Protein AF-A0A1E4LG45-F1 (afdb_monomer_lite)

Secondary structure (DSSP, 8-state):
--EEE---S--TTS-HHHHHTT-EEEETTTEEEEEEE-SSSEEEEEE-TTS-HHHHHHHHHHH-TT--EEEE-----

Radius of gyration: 11.43 Å; chains: 1; bounding box: 27×32×25 Å

pLDDT: mean 91.46, std 8.94, range [42.56, 97.0]

Structure (mmCIF, N/CA/C/O backbone):
data_AF-A0A1E4LG45-F1
#
_entry.id   AF-A0A1E4LG45-F1
#
loop_
_atom_site.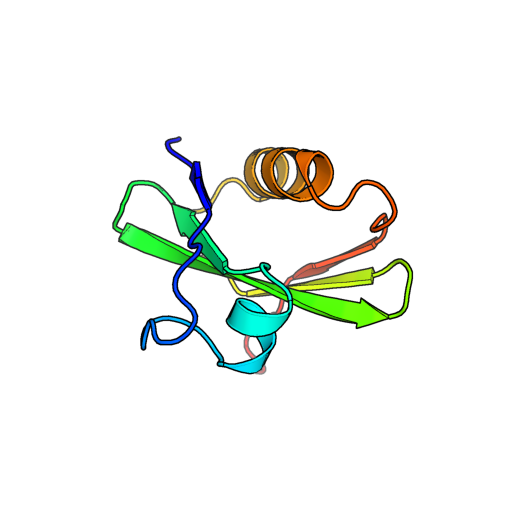group_PDB
_atom_site.id
_atom_site.type_symbol
_atom_site.label_atom_id
_atom_site.label_alt_id
_atom_site.label_comp_id
_atom_site.label_asym_id
_atom_site.label_entity_id
_atom_site.label_seq_id
_atom_site.pdbx_PDB_ins_code
_atom_site.Cartn_x
_atom_site.Cartn_y
_atom_site.Cartn_z
_atom_site.occupancy
_atom_site.B_iso_or_equiv
_atom_site.auth_seq_id
_atom_site.auth_comp_id
_atom_site.auth_asym_id
_atom_site.auth_atom_id
_atom_site.pdbx_PDB_model_num
ATOM 1 N N . MET A 1 1 ? -3.387 -1.197 16.492 1.00 84.94 1 MET A N 1
ATOM 2 C CA . MET A 1 1 ? -4.021 -1.058 15.172 1.00 84.94 1 MET A CA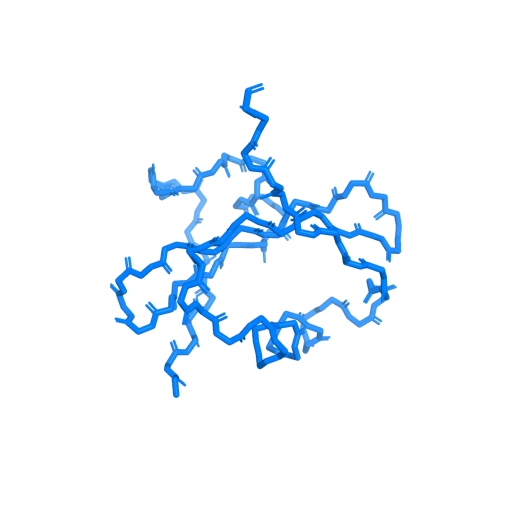 1
ATOM 3 C C . MET A 1 1 ? -3.806 -2.346 14.393 1.00 84.94 1 MET A C 1
ATOM 5 O O . MET A 1 1 ? -2.717 -2.910 14.456 1.00 84.94 1 MET A O 1
ATOM 9 N N . LYS A 1 2 ? -4.831 -2.854 13.713 1.00 91.56 2 LYS A N 1
ATOM 10 C CA . LYS A 1 2 ? -4.731 -3.987 12.791 1.00 91.56 2 LYS A CA 1
ATOM 11 C C . LYS A 1 2 ? -4.491 -3.434 11.391 1.00 91.56 2 LYS A C 1
ATOM 13 O O . LYS A 1 2 ? -5.278 -2.635 10.902 1.00 91.56 2 LYS A O 1
ATOM 18 N N . ILE A 1 3 ? -3.411 -3.863 10.748 1.00 94.62 3 ILE A N 1
ATOM 19 C CA . ILE A 1 3 ? -3.065 -3.452 9.387 1.00 94.62 3 ILE A CA 1
ATOM 20 C C . ILE A 1 3 ? -3.104 -4.698 8.513 1.00 94.62 3 ILE A C 1
ATOM 22 O O . ILE A 1 3 ? -2.326 -5.629 8.724 1.00 94.62 3 ILE A O 1
ATOM 26 N N . GLN A 1 4 ? -4.003 -4.722 7.536 1.00 95.19 4 GLN A N 1
ATOM 27 C CA . GLN A 1 4 ? -4.114 -5.817 6.583 1.00 95.19 4 GLN A CA 1
ATOM 28 C C . GLN A 1 4 ? -3.753 -5.321 5.187 1.00 95.19 4 GLN A C 1
ATOM 30 O O . GLN A 1 4 ? -4.375 -4.394 4.682 1.00 95.19 4 GLN A O 1
ATOM 35 N N . ARG A 1 5 ? -2.779 -5.958 4.536 1.00 95.75 5 ARG A N 1
ATOM 36 C CA . ARG A 1 5 ? -2.522 -5.731 3.110 1.00 95.75 5 ARG A CA 1
ATOM 37 C C . ARG A 1 5 ? -3.599 -6.430 2.284 1.00 95.75 5 ARG A C 1
ATOM 39 O O . ARG A 1 5 ? -3.986 -7.556 2.596 1.00 95.75 5 ARG A O 1
ATOM 46 N N . ILE A 1 6 ? -4.091 -5.759 1.255 1.00 95.69 6 ILE A N 1
ATOM 47 C CA . ILE A 1 6 ? -5.087 -6.302 0.338 1.00 95.69 6 ILE A CA 1
ATOM 48 C C . ILE A 1 6 ? -4.365 -6.859 -0.886 1.00 95.69 6 ILE A C 1
ATOM 50 O O . ILE A 1 6 ? -3.728 -6.120 -1.631 1.00 95.69 6 ILE A O 1
ATOM 54 N N . ASP A 1 7 ? -4.485 -8.171 -1.087 1.00 92.50 7 ASP A N 1
ATOM 55 C CA . ASP A 1 7 ? -3.889 -8.880 -2.229 1.00 92.50 7 ASP A CA 1
ATOM 56 C C . ASP A 1 7 ? -4.872 -9.057 -3.403 1.00 92.50 7 ASP A C 1
ATOM 58 O O . ASP A 1 7 ? -4.522 -9.616 -4.441 1.00 92.50 7 ASP A O 1
ATOM 62 N N . SER A 1 8 ? -6.117 -8.593 -3.252 1.00 91.94 8 SER A N 1
ATOM 63 C CA . SER A 1 8 ? -7.101 -8.589 -4.337 1.00 91.94 8 SER A CA 1
ATOM 64 C C . SER A 1 8 ? -6.731 -7.551 -5.393 1.00 91.94 8 SER A C 1
ATOM 66 O O . SER A 1 8 ? -6.351 -6.436 -5.059 1.00 91.94 8 SER A O 1
ATOM 68 N N . TYR A 1 9 ? -6.920 -7.884 -6.670 1.00 91.94 9 TYR A N 1
ATOM 69 C CA . TYR A 1 9 ? -6.770 -6.937 -7.782 1.00 91.94 9 TYR A CA 1
ATOM 70 C C . TYR A 1 9 ? -8.084 -6.252 -8.187 1.00 91.94 9 TYR A C 1
ATOM 72 O O . TYR A 1 9 ? -8.088 -5.443 -9.108 1.00 91.94 9 TYR A O 1
ATOM 80 N N . VAL A 1 10 ? -9.200 -6.588 -7.531 1.00 92.44 10 VAL A N 1
ATOM 81 C CA . VAL A 1 10 ? -10.558 -6.148 -7.909 1.00 92.44 10 VAL A CA 1
ATOM 82 C C . VAL A 1 10 ? -11.357 -5.602 -6.719 1.00 92.44 10 VAL A C 1
ATOM 84 O O . VAL A 1 10 ? -12.578 -5.720 -6.662 1.00 92.44 10 VAL A O 1
ATOM 87 N N . ASP A 1 11 ? -10.671 -5.036 -5.728 1.00 93.38 11 ASP A N 1
ATOM 88 C CA . ASP A 1 11 ? -11.307 -4.445 -4.550 1.00 93.38 11 ASP A CA 1
ATOM 89 C C . ASP A 1 11 ? -11.745 -3.001 -4.834 1.00 93.38 11 ASP A C 1
ATOM 91 O O . ASP A 1 11 ? -10.918 -2.116 -5.020 1.00 93.38 11 ASP A O 1
ATOM 95 N N . ASN A 1 12 ? -13.055 -2.756 -4.861 1.00 93.56 12 ASN A N 1
ATOM 96 C CA . ASN A 1 12 ? -13.628 -1.455 -5.223 1.00 93.56 12 ASN A CA 1
ATOM 97 C C . ASN A 1 12 ? -13.366 -0.331 -4.204 1.00 93.56 12 ASN A C 1
ATOM 99 O O . ASN A 1 12 ? -13.719 0.815 -4.473 1.00 93.56 12 ASN A O 1
ATOM 103 N N . ARG A 1 13 ? -12.772 -0.640 -3.045 1.00 93.50 13 ARG A N 1
ATOM 104 C CA . ARG A 1 13 ? -12.346 0.361 -2.057 1.00 93.50 13 ARG A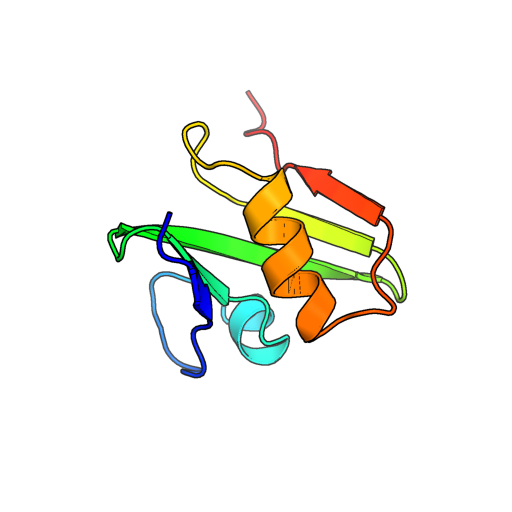 CA 1
ATOM 105 C C . ARG A 1 13 ? -11.044 1.057 -2.450 1.00 93.50 13 ARG A C 1
ATOM 107 O O . ARG A 1 13 ? -10.660 2.015 -1.785 1.00 93.50 13 ARG A O 1
ATOM 114 N N . PHE A 1 14 ? -10.363 0.559 -3.481 1.00 95.31 14 PHE A N 1
ATOM 115 C CA . PHE A 1 14 ? -9.045 1.016 -3.892 1.00 95.31 14 PHE A CA 1
ATOM 116 C C . PHE A 1 14 ? -8.987 1.294 -5.391 1.00 95.31 14 PHE A C 1
ATOM 118 O O . PHE A 1 14 ? -9.671 0.660 -6.194 1.00 95.31 14 PHE A O 1
ATOM 125 N N . GLU A 1 15 ? -8.091 2.196 -5.773 1.00 94.00 15 GLU A N 1
ATOM 126 C CA . GLU A 1 15 ? -7.750 2.427 -7.173 1.00 94.00 15 GLU A CA 1
ATOM 127 C C . GLU A 1 15 ? -7.062 1.195 -7.787 1.00 94.00 15 GLU A C 1
ATOM 129 O O . GLU A 1 15 ? -6.165 0.592 -7.189 1.00 94.00 15 GLU A O 1
ATOM 134 N N . GLU A 1 16 ? -7.408 0.854 -9.031 1.00 95.50 16 GLU A N 1
ATOM 135 C CA . GLU A 1 16 ? -6.846 -0.316 -9.728 1.00 95.50 16 GLU A CA 1
ATOM 136 C C . GLU A 1 16 ? -5.310 -0.260 -9.801 1.00 95.50 16 GLU A C 1
ATOM 138 O O . GLU A 1 16 ? -4.619 -1.271 -9.646 1.00 95.50 16 GLU A O 1
ATOM 143 N N . VAL A 1 17 ? -4.755 0.940 -9.997 1.00 95.62 17 VAL A N 1
ATOM 144 C CA . VAL A 1 17 ? -3.304 1.154 -10.027 1.00 95.62 17 VAL A CA 1
ATOM 145 C C . VAL A 1 17 ? -2.651 0.851 -8.676 1.00 95.62 17 VAL A C 1
ATOM 147 O O . VAL A 1 17 ? -1.584 0.239 -8.646 1.00 95.62 17 VAL A O 1
ATOM 150 N N . VAL A 1 18 ? -3.308 1.193 -7.565 1.00 96.62 18 VAL A N 1
ATOM 151 C CA . VAL A 1 18 ? -2.819 0.921 -6.206 1.00 96.62 18 VAL A CA 1
ATOM 152 C C . VAL A 1 18 ? -2.833 -0.581 -5.933 1.00 96.62 18 VAL A C 1
ATOM 154 O O . VAL A 1 18 ? -1.859 -1.117 -5.400 1.00 96.62 18 VAL A O 1
ATOM 157 N N . LEU A 1 19 ? -3.889 -1.285 -6.353 1.00 96.38 19 LEU A N 1
ATOM 158 C CA . LEU A 1 19 ? -3.976 -2.743 -6.223 1.00 96.38 19 LEU A CA 1
ATOM 159 C C . LEU A 1 19 ? -2.871 -3.444 -7.023 1.00 96.38 19 LEU A C 1
ATOM 161 O O . LEU A 1 19 ? -2.184 -4.320 -6.500 1.00 96.38 19 LEU A O 1
ATOM 165 N N . LYS A 1 20 ? -2.621 -3.008 -8.265 1.00 94.44 20 LYS A N 1
ATOM 166 C CA . LYS A 1 20 ? -1.532 -3.529 -9.114 1.00 94.44 20 LYS A CA 1
ATOM 167 C C . LYS A 1 20 ? -0.138 -3.278 -8.534 1.00 94.44 20 LYS A C 1
ATOM 169 O O . LYS A 1 20 ? 0.752 -4.105 -8.706 1.00 94.44 20 LYS A O 1
ATOM 174 N N . GLN A 1 21 ? 0.052 -2.157 -7.844 1.00 94.88 21 GLN A N 1
ATOM 175 C CA . GLN A 1 21 ? 1.288 -1.833 -7.125 1.00 94.88 21 GLN A CA 1
ATOM 176 C C . GLN A 1 21 ? 1.385 -2.529 -5.759 1.00 94.88 21 GLN A C 1
ATOM 178 O O . GLN A 1 21 ? 2.399 -2.404 -5.072 1.00 94.88 21 GLN A O 1
ATOM 183 N N . HIS A 1 22 ? 0.344 -3.266 -5.358 1.00 95.06 22 HIS A N 1
ATOM 184 C CA . HIS A 1 22 ? 0.184 -3.844 -4.030 1.00 95.06 22 HIS A CA 1
ATOM 185 C C . HIS A 1 22 ? 0.350 -2.829 -2.884 1.00 95.06 22 HIS A C 1
ATOM 187 O O . HIS A 1 22 ? 0.908 -3.149 -1.825 1.00 95.06 22 HIS A O 1
ATOM 193 N N . GLY A 1 23 ? -0.130 -1.608 -3.120 1.00 95.88 23 GLY A N 1
ATOM 194 C CA . GLY A 1 23 ? -0.153 -0.503 -2.169 1.00 95.88 23 GLY A CA 1
ATOM 195 C C . GLY A 1 23 ? -1.458 -0.395 -1.376 1.00 95.88 23 GLY A C 1
ATOM 196 O O . GLY A 1 23 ? -1.668 0.609 -0.709 1.00 95.88 23 GLY A O 1
ATOM 197 N N . ALA A 1 24 ? -2.353 -1.380 -1.461 1.00 96.88 24 ALA A N 1
ATOM 198 C CA . ALA A 1 24 ? -3.654 -1.351 -0.798 1.00 96.88 24 ALA A CA 1
ATOM 199 C C . ALA A 1 24 ? -3.589 -1.955 0.615 1.00 96.88 24 ALA A C 1
ATOM 201 O O . ALA A 1 24 ? -3.168 -3.102 0.794 1.00 96.88 24 ALA A O 1
ATOM 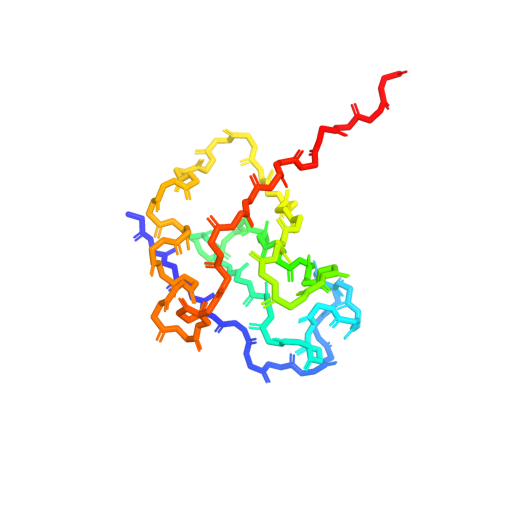202 N N . PHE A 1 25 ? -4.035 -1.192 1.613 1.00 95.69 25 PHE A N 1
ATOM 203 C CA . PHE A 1 25 ? -4.094 -1.602 3.014 1.00 95.69 25 PHE A CA 1
ATOM 204 C C . PHE A 1 25 ? -5.453 -1.260 3.623 1.00 95.69 25 PHE A C 1
ATOM 206 O O . PHE A 1 25 ? -6.056 -0.242 3.303 1.00 95.69 25 PHE A O 1
ATOM 213 N N . LEU A 1 26 ? -5.931 -2.108 4.526 1.00 95.25 26 LEU A N 1
ATOM 214 C CA . LEU A 1 26 ? -7.145 -1.911 5.303 1.00 95.25 26 LEU A CA 1
ATOM 215 C C . LEU A 1 26 ? -6.775 -1.830 6.784 1.00 95.25 26 LEU A C 1
ATOM 217 O O . LEU A 1 26 ? -6.146 -2.744 7.328 1.00 95.25 26 LEU A O 1
ATOM 221 N N . ILE A 1 27 ? -7.150 -0.721 7.411 1.00 94.50 27 ILE A N 1
ATOM 222 C CA . ILE A 1 27 ? -6.820 -0.386 8.792 1.00 94.50 27 ILE A CA 1
ATOM 223 C C . ILE A 1 27 ? -8.031 -0.662 9.676 1.00 94.50 27 ILE A C 1
ATOM 225 O O . ILE A 1 27 ? -9.136 -0.204 9.378 1.00 94.50 27 ILE A O 1
ATOM 229 N N . ASP A 1 28 ? -7.824 -1.447 10.734 1.00 93.31 28 ASP A N 1
ATOM 230 C CA . ASP A 1 28 ? -8.860 -1.882 11.679 1.00 93.31 28 ASP A CA 1
ATOM 231 C C . ASP A 1 28 ? -10.118 -2.416 10.968 1.00 93.31 28 ASP A C 1
ATOM 233 O O . ASP A 1 28 ? -11.253 -2.131 11.344 1.00 93.31 28 ASP A O 1
ATOM 237 N N . ASP A 1 29 ? -9.897 -3.164 9.879 1.00 91.62 29 ASP A N 1
ATOM 238 C CA . ASP A 1 29 ? -10.924 -3.746 9.001 1.00 91.62 29 ASP A CA 1
ATOM 239 C C . ASP A 1 29 ? -11.910 -2.735 8.373 1.00 91.62 29 ASP A C 1
ATOM 241 O O . ASP A 1 29 ? -12.870 -3.134 7.712 1.00 91.62 29 ASP A O 1
ATOM 245 N N . THR A 1 30 ? -11.653 -1.434 8.530 1.00 91.94 30 THR A N 1
ATOM 246 C CA . THR A 1 30 ? -12.624 -0.365 8.266 1.00 91.94 30 THR A CA 1
ATOM 247 C C . THR A 1 30 ? -12.080 0.671 7.293 1.00 91.94 30 THR A C 1
ATOM 249 O O . THR A 1 30 ? -12.712 0.944 6.273 1.00 91.94 30 THR A O 1
ATOM 252 N N . TYR A 1 31 ? -10.906 1.237 7.574 1.00 93.50 31 TYR A N 1
ATOM 253 C CA . TYR A 1 31 ? -10.411 2.402 6.847 1.00 93.50 31 TYR A CA 1
ATOM 254 C C . TYR A 1 31 ? -9.463 1.985 5.718 1.00 93.50 31 TYR A C 1
ATOM 256 O O . TYR A 1 31 ? -8.423 1.377 5.993 1.00 93.50 31 TYR A O 1
ATOM 264 N N . PRO A 1 32 ? -9.787 2.279 4.446 1.00 94.25 32 PRO A N 1
ATOM 265 C CA . PRO A 1 32 ? -8.861 2.049 3.351 1.00 94.25 32 PRO A CA 1
ATOM 266 C C . PRO A 1 32 ? -7.674 3.015 3.450 1.00 94.25 32 PRO A C 1
ATOM 268 O O . PRO A 1 32 ? -7.814 4.192 3.783 1.00 94.25 32 PRO A O 1
ATOM 271 N N . CYS A 1 33 ? -6.493 2.492 3.157 1.00 95.62 33 CYS A N 1
ATOM 272 C CA . CYS A 1 33 ? -5.247 3.228 3.063 1.00 95.62 33 CYS A CA 1
ATOM 273 C C . CYS A 1 33 ? -4.544 2.845 1.761 1.00 95.62 33 CYS A C 1
ATOM 275 O O . CYS A 1 33 ? -4.278 1.667 1.505 1.00 95.62 33 CYS A O 1
ATOM 277 N N . GLN A 1 34 ? -4.261 3.840 0.930 1.00 96.50 34 GLN A N 1
ATOM 278 C CA . GLN A 1 34 ? -3.687 3.655 -0.392 1.00 96.50 34 GLN A CA 1
ATOM 279 C C . GLN A 1 34 ? -2.268 4.203 -0.432 1.00 96.50 34 GLN A C 1
ATOM 281 O O . GLN A 1 34 ? -2.043 5.371 -0.129 1.00 96.50 34 GLN A O 1
ATOM 286 N N . PHE A 1 35 ? -1.330 3.381 -0.885 1.00 96.69 35 PHE A N 1
ATOM 287 C CA . PHE A 1 35 ? 0.007 3.799 -1.276 1.00 96.69 35 PHE A CA 1
ATOM 288 C C . PHE A 1 35 ? 0.084 3.816 -2.795 1.00 96.69 35 PHE A C 1
ATOM 290 O O . PHE A 1 35 ? 0.186 2.772 -3.439 1.00 96.69 35 PHE A O 1
ATOM 297 N N . PHE A 1 36 ? 0.051 5.011 -3.368 1.00 96.69 36 PHE A N 1
ATOM 298 C CA . PHE A 1 3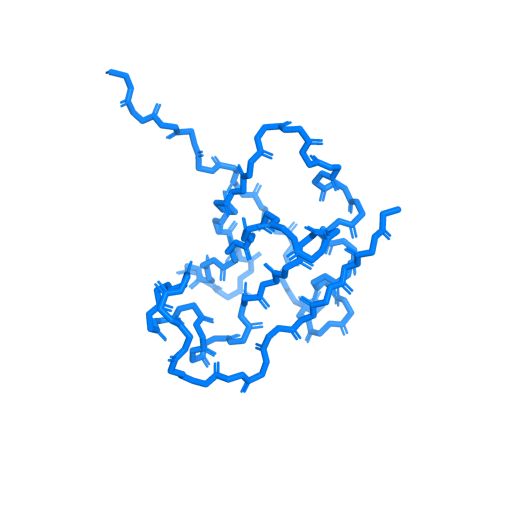6 ? 0.318 5.211 -4.781 1.00 96.69 36 PHE A CA 1
ATOM 299 C C . PHE A 1 36 ? 1.813 5.452 -4.980 1.00 96.69 36 PHE A C 1
ATOM 301 O O . PHE A 1 36 ? 2.332 6.513 -4.637 1.00 96.69 36 PHE A O 1
ATOM 308 N N . ILE A 1 37 ? 2.517 4.462 -5.521 1.00 95.50 37 ILE A N 1
ATOM 309 C CA . ILE A 1 37 ? 3.942 4.573 -5.833 1.00 95.50 37 ILE A CA 1
ATOM 310 C C . ILE A 1 37 ? 4.072 5.442 -7.086 1.00 95.50 37 ILE A C 1
ATOM 312 O O . ILE A 1 37 ? 3.682 5.028 -8.181 1.00 95.50 37 ILE A O 1
ATOM 316 N N . CYS A 1 38 ? 4.590 6.658 -6.912 1.00 94.44 38 CYS A N 1
ATOM 317 C CA . CYS A 1 38 ? 4.704 7.649 -7.980 1.00 94.44 38 CYS A CA 1
ATOM 318 C C . CYS A 1 38 ? 6.084 7.649 -8.656 1.00 94.44 38 CYS A C 1
ATOM 320 O O . CYS A 1 38 ? 6.188 8.047 -9.816 1.00 94.44 38 CYS A O 1
ATOM 322 N N . ASP A 1 39 ? 7.128 7.166 -7.974 1.00 93.31 39 ASP A N 1
ATOM 323 C CA . ASP A 1 39 ? 8.475 7.002 -8.529 1.00 93.31 39 ASP A CA 1
ATOM 324 C C . ASP A 1 39 ? 9.253 5.859 -7.834 1.00 93.31 39 ASP A C 1
ATOM 326 O O . ASP A 1 39 ? 8.705 5.105 -7.033 1.00 93.31 39 ASP A O 1
ATOM 330 N N . MET A 1 40 ? 10.545 5.698 -8.152 1.00 91.69 40 MET A N 1
ATOM 331 C CA . MET A 1 40 ? 11.398 4.623 -7.614 1.00 91.69 40 MET A CA 1
ATOM 332 C C . MET A 1 40 ? 11.658 4.687 -6.098 1.00 91.69 40 MET A C 1
ATOM 334 O O . MET A 1 40 ? 12.208 3.737 -5.544 1.00 91.69 40 MET A O 1
ATOM 338 N N . GLY A 1 41 ? 11.344 5.789 -5.424 1.00 95.12 41 GLY A N 1
ATOM 339 C CA . GLY A 1 41 ? 11.650 6.011 -4.011 1.00 95.12 41 GLY A CA 1
ATOM 340 C C . GLY A 1 41 ? 10.542 6.704 -3.221 1.00 95.12 41 GLY A C 1
ATOM 341 O O . GLY A 1 41 ? 10.723 6.902 -2.014 1.00 95.12 41 GLY A O 1
ATOM 342 N N . SER A 1 42 ? 9.422 7.042 -3.859 1.00 95.94 42 SER A N 1
ATOM 343 C CA . SER A 1 42 ? 8.357 7.855 -3.280 1.00 95.94 42 SER A CA 1
ATOM 344 C C . SER A 1 42 ? 6.977 7.230 -3.459 1.00 95.94 42 SER A C 1
ATOM 346 O O . SER A 1 42 ? 6.671 6.620 -4.488 1.00 95.94 42 SER A O 1
ATOM 348 N N . ALA A 1 43 ? 6.121 7.429 -2.458 1.00 97.00 43 ALA A N 1
ATOM 349 C CA . ALA A 1 43 ? 4.708 7.087 -2.528 1.00 97.00 43 ALA A CA 1
ATOM 350 C C . ALA A 1 43 ? 3.825 8.206 -1.960 1.00 97.00 43 ALA A C 1
ATOM 352 O O . ALA A 1 43 ? 4.177 8.871 -0.984 1.00 97.00 43 ALA A O 1
ATOM 353 N N . ILE A 1 44 ? 2.654 8.381 -2.564 1.00 95.94 44 ILE A N 1
ATOM 354 C CA . ILE A 1 44 ? 1.575 9.218 -2.047 1.00 95.94 44 ILE A CA 1
ATOM 355 C C . ILE A 1 44 ? 0.661 8.332 -1.199 1.00 95.94 44 ILE A C 1
ATOM 357 O O . ILE A 1 44 ? 0.280 7.246 -1.636 1.00 95.94 44 ILE A O 1
ATOM 361 N N . ILE A 1 45 ? 0.328 8.791 0.004 1.00 95.19 45 ILE A N 1
ATOM 362 C CA . ILE A 1 45 ? -0.525 8.084 0.957 1.00 95.19 45 ILE A CA 1
ATOM 363 C C . ILE A 1 45 ? -1.895 8.754 0.987 1.00 95.19 45 ILE A C 1
ATOM 365 O O . ILE A 1 45 ? -1.992 9.930 1.320 1.00 95.19 45 ILE A O 1
ATOM 369 N N . ASP A 1 46 ? -2.941 7.998 0.684 1.00 94.19 46 ASP A N 1
ATOM 370 C CA . ASP A 1 46 ? -4.338 8.413 0.822 1.00 94.19 46 ASP A CA 1
ATOM 371 C C . ASP A 1 46 ? -4.983 7.565 1.922 1.00 94.19 46 ASP A C 1
ATOM 373 O O . ASP A 1 46 ? -5.140 6.353 1.765 1.00 94.19 46 ASP A O 1
ATOM 377 N N . CYS A 1 47 ? -5.249 8.164 3.079 1.00 90.56 47 CYS A N 1
ATOM 378 C CA . CYS A 1 47 ? -5.727 7.461 4.264 1.00 90.56 47 CYS A CA 1
ATOM 379 C C . CYS A 1 47 ? -6.580 8.391 5.129 1.00 90.56 47 CYS A C 1
ATOM 381 O O . CYS A 1 47 ? -6.443 9.608 5.055 1.00 90.56 47 CYS A O 1
ATOM 383 N N . HIS A 1 48 ? -7.439 7.811 5.966 1.00 86.75 48 HIS A N 1
ATOM 384 C CA . HIS A 1 48 ? -8.268 8.560 6.905 1.00 86.75 48 HIS A CA 1
ATOM 385 C C . HIS A 1 48 ? -7.413 9.291 7.956 1.00 86.75 48 HIS A C 1
ATOM 387 O O . HIS A 1 48 ? -6.455 8.712 8.472 1.00 86.75 48 HIS A O 1
ATOM 393 N N . ASP A 1 49 ? -7.797 10.518 8.327 1.00 80.56 49 ASP A N 1
ATOM 394 C CA . ASP A 1 49 ? -7.035 11.398 9.237 1.00 80.56 49 ASP A CA 1
ATOM 395 C C . ASP A 1 49 ? -6.748 10.775 10.614 1.00 80.56 49 ASP A C 1
ATOM 397 O O . ASP A 1 49 ? -5.754 11.091 11.264 1.00 80.56 49 ASP A O 1
ATOM 401 N N . GLU A 1 50 ? -7.608 9.862 11.065 1.00 76.88 50 GLU A N 1
ATOM 402 C CA . GLU A 1 50 ? -7.478 9.186 12.363 1.00 76.88 50 GLU A CA 1
ATOM 403 C C . GLU A 1 50 ? -6.458 8.032 12.365 1.00 76.88 50 GLU A C 1
ATOM 405 O O . GLU A 1 50 ? -6.192 7.433 13.409 1.00 76.88 50 GLU A O 1
ATOM 410 N N . CYS A 1 51 ? -5.877 7.689 11.214 1.00 83.88 51 CYS A N 1
ATOM 411 C CA . CYS A 1 51 ? -4.948 6.571 11.107 1.00 83.88 51 CYS A CA 1
ATOM 412 C C . CYS A 1 51 ? -3.534 6.939 11.581 1.00 83.88 51 CYS A C 1
ATOM 414 O O . CYS A 1 51 ? -2.976 7.978 11.226 1.00 83.88 51 CYS A O 1
ATOM 416 N N . ASN A 1 52 ? -2.883 6.033 1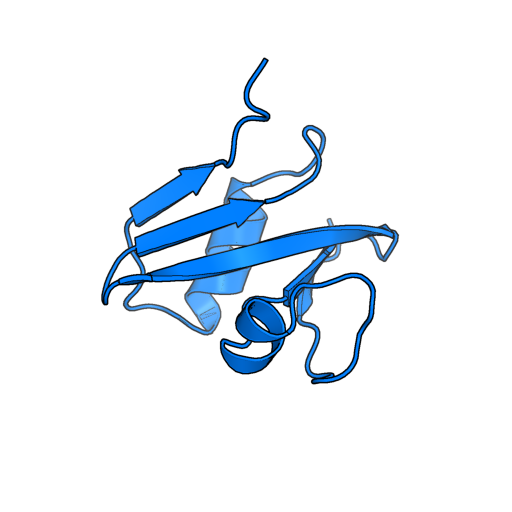2.320 1.00 89.38 52 ASN A N 1
ATOM 417 C CA . ASN A 1 52 ? -1.476 6.194 12.691 1.00 89.38 52 ASN A CA 1
ATOM 418 C C . ASN A 1 52 ? -0.565 5.918 11.481 1.00 89.38 52 ASN A C 1
ATOM 420 O O . ASN A 1 52 ? -0.096 4.798 11.275 1.00 89.38 52 ASN A O 1
ATOM 424 N N . ILE A 1 53 ? -0.290 6.958 10.693 1.00 90.38 53 ILE A N 1
ATOM 425 C CA . ILE A 1 53 ? 0.508 6.881 9.460 1.00 90.38 53 ILE A CA 1
ATOM 426 C C . ILE A 1 53 ? 1.891 6.249 9.678 1.00 90.38 53 ILE A C 1
ATOM 428 O O . ILE A 1 53 ? 2.371 5.535 8.799 1.00 90.38 53 ILE A O 1
ATOM 432 N N . GLY A 1 54 ? 2.525 6.459 10.836 1.00 92.50 54 GLY A N 1
ATOM 433 C CA . GLY A 1 54 ? 3.847 5.896 11.131 1.00 92.50 54 GLY A CA 1
ATOM 434 C C . GLY A 1 54 ? 3.852 4.365 11.108 1.00 92.50 54 GLY A C 1
ATOM 435 O O . GLY A 1 54 ? 4.641 3.761 10.382 1.00 92.50 54 GLY A O 1
ATOM 436 N N . GLU A 1 55 ? 2.915 3.741 11.827 1.00 93.44 55 GLU A N 1
ATOM 437 C CA . GLU A 1 55 ? 2.773 2.276 11.850 1.00 93.44 55 GLU A CA 1
ATOM 438 C C . GLU A 1 55 ? 2.406 1.710 10.469 1.00 93.44 55 GLU A C 1
ATOM 440 O O . GLU A 1 55 ? 2.881 0.640 10.080 1.00 93.44 55 GLU A O 1
ATOM 445 N N . ILE A 1 56 ? 1.596 2.440 9.696 1.00 93.44 56 ILE A N 1
ATOM 446 C CA . ILE A 1 56 ? 1.204 2.027 8.343 1.00 93.44 56 ILE A CA 1
ATOM 447 C C . ILE A 1 56 ? 2.399 2.080 7.385 1.00 93.44 56 ILE A C 1
ATOM 449 O O . ILE A 1 56 ? 2.610 1.141 6.615 1.00 93.44 56 ILE A O 1
ATOM 453 N N . ILE A 1 57 ? 3.214 3.138 7.444 1.00 95.25 57 ILE A N 1
ATOM 454 C CA . ILE A 1 57 ? 4.442 3.249 6.645 1.00 95.25 57 ILE A CA 1
ATOM 455 C C . ILE A 1 57 ? 5.398 2.097 6.965 1.00 95.25 57 ILE A C 1
ATOM 457 O O . ILE A 1 57 ? 5.991 1.526 6.047 1.00 95.25 57 ILE A O 1
ATOM 461 N N . ASP A 1 58 ? 5.545 1.726 8.235 1.00 94.12 58 ASP A N 1
ATOM 462 C CA . ASP A 1 58 ? 6.417 0.617 8.623 1.00 94.12 58 ASP A CA 1
ATOM 463 C C . ASP A 1 58 ? 5.898 -0.731 8.098 1.00 94.12 58 ASP A C 1
ATOM 465 O O . ASP A 1 58 ? 6.677 -1.524 7.553 1.00 94.12 58 ASP A O 1
ATOM 469 N N . ALA A 1 59 ? 4.582 -0.958 8.152 1.00 93.88 59 ALA A N 1
ATOM 470 C CA . ALA A 1 59 ? 3.953 -2.127 7.541 1.00 93.88 59 ALA A CA 1
ATOM 471 C C . ALA A 1 59 ? 4.154 -2.161 6.016 1.00 93.88 59 ALA A C 1
ATOM 473 O O . ALA A 1 59 ? 4.474 -3.210 5.455 1.00 93.88 59 ALA A O 1
ATOM 474 N N . PHE A 1 60 ? 4.034 -1.021 5.336 1.00 94.69 60 PHE A N 1
ATOM 475 C CA . PHE A 1 60 ? 4.298 -0.909 3.901 1.00 94.69 60 PHE A CA 1
ATOM 476 C C . PHE A 1 60 ? 5.772 -1.187 3.560 1.00 94.69 60 PHE A C 1
ATOM 478 O O . PHE A 1 60 ? 6.078 -1.963 2.647 1.00 94.69 60 PHE A O 1
ATOM 485 N N . ARG A 1 61 ? 6.708 -0.615 4.327 1.00 94.69 61 ARG A N 1
ATOM 486 C CA . ARG A 1 61 ? 8.160 -0.785 4.139 1.00 94.69 61 ARG A CA 1
ATOM 487 C C . ARG A 1 61 ? 8.621 -2.227 4.270 1.00 94.69 61 ARG A C 1
ATOM 489 O O . ARG A 1 61 ? 9.625 -2.580 3.652 1.00 94.69 61 ARG A O 1
ATOM 496 N N . PHE A 1 62 ? 7.906 -3.069 5.015 1.00 92.94 62 PHE A N 1
ATOM 497 C CA . PHE A 1 62 ? 8.178 -4.506 5.042 1.00 92.94 62 PHE A CA 1
ATOM 498 C C . PHE A 1 62 ? 8.192 -5.109 3.625 1.00 92.94 62 PHE A C 1
ATOM 500 O O . PHE A 1 62 ? 9.078 -5.905 3.305 1.00 92.94 62 PHE A O 1
ATOM 507 N N . TYR A 1 63 ? 7.278 -4.656 2.760 1.00 92.56 63 TYR A N 1
ATOM 508 C CA . TYR A 1 63 ? 7.143 -5.101 1.370 1.00 92.56 63 TYR A CA 1
ATOM 509 C C . TYR A 1 63 ? 7.934 -4.235 0.379 1.00 92.56 63 TYR A C 1
ATOM 511 O O . TYR A 1 63 ? 8.457 -4.751 -0.607 1.00 92.56 63 TYR A O 1
ATOM 519 N N . ALA A 1 64 ? 8.057 -2.931 0.639 1.00 92.31 64 ALA A N 1
ATOM 520 C CA . ALA A 1 64 ? 8.620 -1.955 -0.295 1.00 92.31 64 ALA A CA 1
ATOM 521 C C . ALA A 1 64 ? 9.762 -1.129 0.328 1.00 92.31 64 ALA A C 1
ATOM 523 O O . ALA A 1 64 ? 9.728 0.098 0.368 1.00 92.31 64 ALA A O 1
ATOM 524 N N . LYS A 1 65 ? 10.824 -1.805 0.791 1.00 92.81 65 LYS A N 1
ATOM 525 C CA . LYS A 1 65 ? 11.980 -1.191 1.492 1.00 92.81 65 LYS A CA 1
ATOM 526 C C . LYS A 1 65 ? 12.701 -0.069 0.732 1.00 92.81 65 LYS A C 1
ATOM 528 O O . LYS A 1 65 ? 13.441 0.705 1.337 1.00 92.81 65 LYS A O 1
ATOM 533 N N . HIS A 1 66 ? 12.566 -0.025 -0.592 1.00 92.69 66 HIS A N 1
ATOM 534 C CA . HIS A 1 66 ? 13.205 0.982 -1.439 1.00 92.69 66 HIS A CA 1
ATOM 535 C C . HIS A 1 66 ? 12.461 2.326 -1.421 1.00 92.69 66 HIS A C 1
ATOM 537 O O . HIS A 1 66 ? 13.084 3.354 -1.678 1.00 92.69 66 HIS A O 1
ATOM 543 N N . ILE A 1 67 ? 11.178 2.336 -1.045 1.00 95.12 67 ILE A N 1
ATOM 544 C CA . ILE A 1 67 ? 10.385 3.556 -0.901 1.00 95.12 67 ILE A CA 1
ATOM 545 C C . ILE A 1 67 ? 10.727 4.222 0.434 1.00 95.12 67 ILE A C 1
ATOM 547 O O . ILE A 1 67 ? 10.550 3.655 1.517 1.00 95.12 67 ILE A O 1
ATOM 551 N N . ARG A 1 68 ? 11.266 5.435 0.352 1.00 93.50 68 ARG A N 1
ATOM 552 C CA . ARG A 1 68 ? 11.784 6.192 1.500 1.00 93.50 68 ARG A CA 1
ATOM 553 C C . ARG A 1 68 ? 11.012 7.478 1.745 1.00 93.50 68 ARG A C 1
ATOM 555 O O . ARG A 1 68 ? 10.945 7.900 2.898 1.00 93.50 68 ARG A O 1
ATOM 562 N N . SER A 1 69 ? 10.453 8.063 0.689 1.00 95.25 69 SER A N 1
ATOM 563 C CA . SER A 1 69 ? 9.696 9.307 0.734 1.00 95.25 69 SER A CA 1
ATOM 564 C C . SER A 1 69 ? 8.198 9.024 0.721 1.00 95.25 69 SER A C 1
ATOM 566 O O . SER A 1 69 ? 7.723 8.193 -0.052 1.00 95.25 69 SER A O 1
ATOM 568 N N . PHE A 1 70 ? 7.460 9.717 1.582 1.00 95.25 70 PHE A N 1
ATOM 569 C CA . PHE A 1 70 ? 6.018 9.561 1.710 1.00 95.25 70 PHE A CA 1
ATOM 570 C C . PHE A 1 70 ? 5.362 10.933 1.789 1.00 95.25 70 PHE A C 1
ATOM 572 O O . PHE A 1 70 ? 5.770 11.772 2.593 1.00 95.25 70 PHE A O 1
ATOM 579 N N . THR A 1 71 ? 4.343 11.151 0.966 1.00 94.44 71 THR A N 1
ATOM 580 C CA . THR A 1 71 ? 3.560 12.391 0.954 1.00 94.44 71 THR A CA 1
ATOM 581 C C . THR A 1 71 ? 2.111 12.056 1.249 1.00 94.44 71 THR A C 1
ATOM 583 O O . THR A 1 71 ? 1.509 11.267 0.529 1.00 94.44 71 THR A O 1
ATOM 586 N N . LEU A 1 72 ? 1.543 12.638 2.303 1.00 92.75 72 LEU A N 1
ATOM 587 C CA . LEU A 1 72 ? 0.114 12.509 2.575 1.00 92.75 72 LEU A CA 1
ATOM 588 C C . LEU A 1 72 ? -0.668 13.298 1.529 1.00 92.75 72 LEU A C 1
ATOM 590 O O . LEU A 1 72 ? -0.351 14.454 1.249 1.00 92.75 72 LEU A O 1
ATOM 594 N N . LYS A 1 73 ? -1.682 12.663 0.952 1.00 89.06 73 LYS A N 1
ATOM 595 C CA . LYS A 1 73 ? -2.630 13.310 0.062 1.00 89.06 73 LYS A CA 1
ATOM 596 C C . LYS A 1 73 ? -3.551 14.166 0.919 1.00 89.06 73 LYS A C 1
ATOM 598 O O . LYS A 1 73 ? -4.432 13.661 1.603 1.00 89.06 73 LYS A O 1
ATOM 603 N N . THR A 1 74 ? -3.316 15.468 0.913 1.00 74.62 74 THR A N 1
ATOM 604 C CA . THR A 1 74 ? -4.264 16.429 1.468 1.00 74.62 74 THR A CA 1
ATOM 605 C C . THR A 1 74 ? -5.402 16.597 0.473 1.00 74.62 74 THR A C 1
ATOM 607 O O . THR A 1 74 ? -5.143 16.735 -0.722 1.00 74.62 74 THR A O 1
ATOM 610 N N . ALA A 1 75 ? -6.651 16.574 0.937 1.00 60.28 75 ALA A N 1
ATOM 611 C CA . ALA A 1 75 ? -7.766 16.993 0.099 1.00 60.28 75 ALA A CA 1
ATOM 612 C C . ALA A 1 75 ? -7.512 18.442 -0.346 1.00 60.28 75 ALA A C 1
ATOM 614 O O . ALA A 1 75 ? -7.308 19.317 0.499 1.00 60.28 75 ALA A O 1
ATOM 615 N N . ASP A 1 76 ? -7.454 18.675 -1.658 1.00 54.56 76 ASP A N 1
ATOM 616 C CA . ASP A 1 76 ? -7.441 20.029 -2.208 1.00 54.56 76 ASP A CA 1
ATOM 617 C C . ASP A 1 76 ? -8.755 20.711 -1.778 1.00 54.56 76 ASP A C 1
ATOM 619 O O . ASP A 1 76 ? -9.840 20.227 -2.112 1.00 54.56 76 ASP A O 1
ATOM 623 N N . TYR A 1 77 ? -8.645 21.768 -0.965 1.00 42.56 77 TYR A N 1
ATOM 624 C CA . TYR A 1 77 ? -9.761 22.616 -0.518 1.00 42.56 77 TYR A CA 1
ATOM 625 C C . TYR A 1 77 ? -10.181 23.611 -1.603 1.00 42.56 77 TYR A C 1
ATOM 627 O O . TYR A 1 77 ? -9.282 24.167 -2.277 1.00 42.56 77 TYR A O 1
#

Foldseek 3Di:
DDKDQDQDCDDPLDDNQQNVVSQWIDDPVHKIWGWDDPDQAETEIETDPPDPVVVSVVVVCVVRVSHDYYHYDDPDD

Sequence (77 aa):
MKIQRIDSYVDNRFEEVVLKQHGAFLIDDTYPCQFFICDMGSAIIDCHDECNIGEIIDAFRFYAKHIRSFTLKTADY